Protein AF-A0A0B7BMY4-F1 (afdb_monomer_lite)

St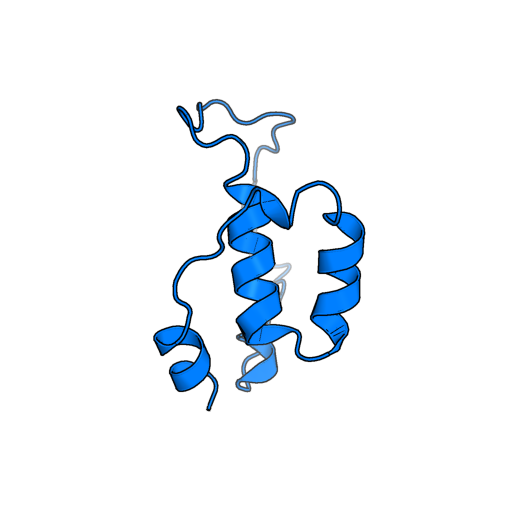ructure (mmCIF, N/CA/C/O backbone):
data_AF-A0A0B7BMY4-F1
#
_entry.id   AF-A0A0B7BMY4-F1
#
loop_
_atom_site.group_PDB
_atom_site.id
_atom_site.type_symbol
_atom_site.label_atom_id
_atom_site.label_alt_id
_atom_site.label_comp_id
_atom_site.label_asym_id
_atom_site.label_entity_id
_atom_site.label_seq_id
_atom_site.pdbx_PDB_ins_code
_atom_site.Cartn_x
_atom_site.Cartn_y
_atom_site.Cartn_z
_atom_site.occupancy
_atom_site.B_iso_or_equiv
_atom_site.auth_seq_id
_atom_site.auth_comp_id
_atom_site.auth_asym_id
_atom_site.auth_atom_id
_atom_site.pdbx_PDB_model_num
ATOM 1 N N . LYS A 1 1 ? -4.717 -3.235 -1.336 1.00 92.00 1 LYS A N 1
ATOM 2 C CA . LYS A 1 1 ? -5.717 -2.441 -2.089 1.00 92.00 1 LYS A CA 1
ATOM 3 C C . LYS A 1 1 ? -6.427 -3.263 -3.160 1.00 92.00 1 LYS A C 1
ATOM 5 O O . LYS A 1 1 ? -7.510 -3.719 -2.856 1.00 92.00 1 LYS A O 1
ATOM 10 N N . THR A 1 2 ? -5.845 -3.505 -4.346 1.00 95.94 2 THR A N 1
ATOM 11 C CA . THR A 1 2 ? -6.546 -4.118 -5.501 1.00 95.94 2 THR A CA 1
ATOM 12 C C . THR A 1 2 ? -7.385 -5.342 -5.137 1.00 95.94 2 THR A C 1
ATOM 14 O O . THR A 1 2 ? -8.587 -5.319 -5.359 1.00 95.94 2 THR A O 1
ATOM 17 N N . TRP A 1 3 ? -6.783 -6.342 -4.487 1.00 96.81 3 TRP A N 1
ATOM 18 C CA . TRP A 1 3 ? -7.489 -7.548 -4.040 1.00 96.81 3 TRP A CA 1
ATOM 19 C C . TRP A 1 3 ? -8.648 -7.276 -3.071 1.00 96.81 3 TRP A C 1
ATOM 21 O O . TRP A 1 3 ? -9.733 -7.813 -3.236 1.00 96.81 3 TRP A O 1
ATOM 31 N N . MET A 1 4 ? -8.434 -6.421 -2.069 1.00 95.62 4 MET A N 1
ATOM 32 C CA . MET A 1 4 ? -9.424 -6.151 -1.016 1.00 95.62 4 MET A CA 1
ATOM 33 C C . MET A 1 4 ? -10.597 -5.288 -1.494 1.00 95.62 4 MET A C 1
ATOM 35 O O . MET A 1 4 ? -11.632 -5.267 -0.844 1.00 95.62 4 MET A O 1
ATOM 39 N N . CYS A 1 5 ? -10.440 -4.580 -2.614 1.00 96.38 5 CYS A N 1
ATOM 40 C CA . CYS A 1 5 ? -11.464 -3.707 -3.190 1.00 96.38 5 CYS A CA 1
ATOM 41 C C . CYS A 1 5 ? -12.110 -4.316 -4.452 1.00 96.38 5 CYS A C 1
ATOM 43 O O . CYS A 1 5 ? -12.603 -3.577 -5.298 1.00 96.38 5 CYS A O 1
ATOM 45 N N . GLY A 1 6 ? -12.057 -5.644 -4.621 1.00 96.50 6 GLY A N 1
ATOM 46 C CA . GLY A 1 6 ? -12.746 -6.364 -5.704 1.00 96.50 6 GLY A CA 1
ATOM 47 C C . GLY A 1 6 ? -11.988 -6.484 -7.033 1.00 96.50 6 GLY A C 1
ATOM 48 O O . GLY A 1 6 ? -12.527 -7.017 -7.998 1.00 96.50 6 GLY A O 1
ATOM 49 N N . GLY A 1 7 ? -10.741 -6.014 -7.108 1.00 97.75 7 GLY A N 1
ATOM 50 C CA . GLY A 1 7 ? -9.872 -6.219 -8.268 1.00 97.75 7 GLY A CA 1
ATOM 51 C C . GLY A 1 7 ? -9.100 -7.543 -8.220 1.00 97.75 7 GLY A C 1
ATOM 52 O O . GLY A 1 7 ? -9.062 -8.230 -7.201 1.00 97.75 7 GLY A O 1
ATOM 53 N N . ARG A 1 8 ? -8.404 -7.861 -9.318 1.00 97.50 8 ARG A N 1
ATOM 54 C CA . ARG A 1 8 ? -7.516 -9.030 -9.453 1.00 97.50 8 ARG A CA 1
ATOM 55 C C . ARG A 1 8 ? -6.117 -8.618 -9.908 1.00 97.50 8 ARG A C 1
ATOM 57 O O . ARG A 1 8 ? -5.956 -7.573 -10.538 1.00 97.50 8 ARG A O 1
ATOM 64 N N . LEU A 1 9 ? -5.115 -9.431 -9.582 1.00 97.00 9 LEU A N 1
ATOM 65 C CA . LEU A 1 9 ? -3.734 -9.266 -10.040 1.00 97.00 9 LEU A CA 1
ATOM 66 C C . LEU A 1 9 ? -3.325 -10.499 -10.848 1.00 97.00 9 LEU A C 1
ATOM 68 O O . LEU A 1 9 ? -3.432 -11.616 -10.347 1.00 97.00 9 LEU A O 1
ATOM 72 N N . GLU A 1 10 ? -2.857 -10.293 -12.078 1.00 97.25 10 GLU A N 1
ATOM 73 C CA . GLU A 1 10 ? -2.543 -11.372 -13.020 1.00 97.25 10 GLU A CA 1
ATOM 74 C C . GLU A 1 10 ? -1.136 -11.209 -13.591 1.00 97.25 10 GLU A C 1
ATOM 76 O O . GLU A 1 10 ? -0.685 -10.096 -13.861 1.00 97.25 10 GLU A O 1
ATOM 81 N N . VAL A 1 11 ? -0.451 -12.334 -13.789 1.00 97.75 11 VAL A N 1
ATOM 82 C CA . VAL A 1 11 ? 0.824 -12.402 -14.507 1.00 97.75 11 VAL A CA 1
ATOM 83 C C . VAL A 1 11 ? 0.535 -13.022 -15.869 1.00 97.75 11 VAL A C 1
ATOM 85 O O . VAL A 1 11 ? 0.134 -14.181 -15.945 1.00 97.75 11 VAL A O 1
ATOM 88 N N . ILE A 1 12 ? 0.697 -12.242 -16.940 1.00 98.31 12 ILE A N 1
ATOM 89 C CA . ILE A 1 12 ? 0.334 -12.657 -18.300 1.00 98.31 12 ILE A CA 1
ATOM 90 C C . ILE A 1 12 ? 1.571 -13.219 -19.014 1.00 98.31 12 ILE A C 1
ATOM 92 O O . ILE A 1 12 ? 2.446 -12.436 -19.385 1.00 98.31 12 ILE A O 1
ATOM 96 N N . PRO A 1 13 ? 1.653 -14.540 -19.266 1.00 98.12 13 PRO A N 1
ATOM 97 C CA . PRO A 1 13 ? 2.865 -15.166 -19.799 1.00 98.12 13 PRO A CA 1
ATOM 98 C C . PRO A 1 13 ? 3.181 -14.748 -21.239 1.00 98.12 13 PRO A C 1
ATOM 100 O O . PRO A 1 13 ? 4.326 -14.829 -21.653 1.00 98.12 13 PRO A O 1
ATOM 103 N N . CYS A 1 14 ? 2.199 -14.270 -22.008 1.00 98.38 14 CYS A N 1
ATOM 104 C CA . CYS A 1 14 ? 2.427 -13.791 -23.375 1.00 98.38 14 CYS A CA 1
ATOM 105 C C . CYS A 1 14 ? 3.040 -12.378 -23.433 1.00 98.38 14 CYS A C 1
ATOM 107 O O . CYS A 1 14 ? 3.503 -11.956 -24.492 1.00 98.38 14 CYS A O 1
ATOM 109 N N . SER A 1 15 ? 3.034 -11.634 -22.322 1.00 98.31 15 SER A N 1
ATOM 110 C CA . SER A 1 15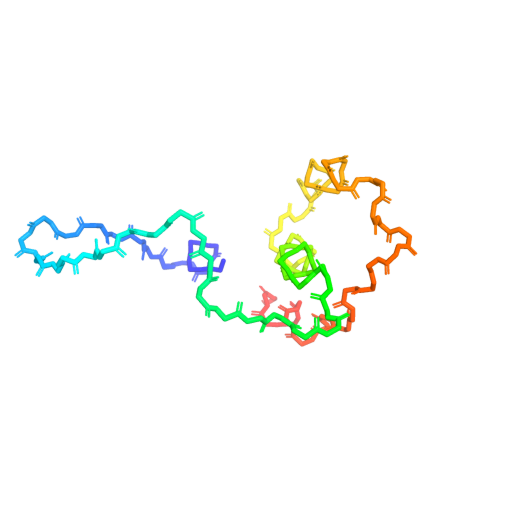 ? 3.521 -10.255 -22.249 1.00 98.31 15 SER A CA 1
ATOM 111 C C . SER A 1 15 ? 4.915 -10.218 -21.630 1.00 98.31 15 SER A C 1
ATOM 113 O O . SER A 1 15 ? 5.066 -10.372 -20.419 1.00 98.31 15 SER A O 1
ATOM 115 N N . HIS A 1 16 ? 5.936 -9.964 -22.447 1.00 97.62 16 HIS A N 1
ATOM 116 C CA . HIS A 1 16 ? 7.332 -10.042 -22.020 1.00 97.62 16 HIS A CA 1
ATOM 117 C C . HIS A 1 16 ? 7.971 -8.657 -21.885 1.00 97.62 16 HIS A C 1
ATOM 119 O O . HIS A 1 16 ? 8.009 -7.885 -22.841 1.00 97.62 16 HIS A O 1
ATOM 125 N N . ILE A 1 17 ? 8.518 -8.366 -20.703 1.00 97.81 17 ILE A N 1
ATOM 126 C CA . ILE A 1 17 ? 9.343 -7.182 -20.427 1.00 97.81 17 ILE A CA 1
ATOM 127 C C . ILE A 1 17 ? 10.548 -7.643 -19.606 1.00 97.81 17 ILE A C 1
ATOM 129 O O . ILE A 1 17 ? 10.383 -8.255 -18.552 1.00 97.81 17 ILE A O 1
ATOM 133 N N . ALA A 1 18 ? 11.761 -7.349 -20.074 1.00 97.50 18 ALA A N 1
ATOM 134 C CA . ALA A 1 18 ? 12.973 -7.645 -19.321 1.00 97.50 18 ALA A CA 1
ATOM 135 C C . ALA A 1 18 ? 13.225 -6.565 -18.257 1.00 97.50 18 ALA A C 1
ATOM 137 O O . ALA A 1 18 ? 13.221 -5.372 -18.558 1.00 97.50 18 ALA A O 1
ATOM 138 N N . HIS A 1 19 ? 13.491 -6.984 -17.019 1.00 97.19 19 HIS A N 1
ATOM 139 C CA . HIS A 1 19 ? 13.899 -6.102 -15.927 1.00 97.19 19 HIS A CA 1
ATOM 140 C C . HIS A 1 19 ? 15.318 -6.458 -15.470 1.00 97.19 19 HIS A C 1
ATOM 142 O O . HIS A 1 19 ? 15.590 -7.596 -15.090 1.00 97.19 19 HIS A O 1
ATOM 148 N N . MET A 1 20 ? 16.227 -5.480 -15.476 1.00 96.88 20 MET A N 1
ATOM 149 C CA . MET A 1 20 ? 17.578 -5.653 -14.940 1.00 96.88 20 MET A CA 1
ATOM 150 C C . MET A 1 20 ? 17.554 -5.467 -13.422 1.00 96.88 20 MET A C 1
ATOM 152 O O . MET A 1 20 ? 17.573 -4.342 -12.918 1.00 96.88 20 MET A O 1
ATOM 156 N N . TYR A 1 21 ? 17.502 -6.579 -12.691 1.00 96.31 21 TYR A N 1
ATOM 157 C CA . TYR A 1 21 ? 17.569 -6.561 -11.233 1.00 96.31 21 TYR A CA 1
ATOM 158 C C . TYR A 1 21 ? 18.913 -6.022 -10.744 1.00 96.31 21 TYR A C 1
ATOM 160 O O . TYR A 1 21 ? 19.968 -6.320 -11.302 1.00 96.31 21 TYR A O 1
ATOM 168 N N . ARG A 1 22 ? 18.858 -5.228 -9.675 1.00 94.38 22 ARG A N 1
ATOM 169 C CA . ARG A 1 22 ? 20.027 -4.648 -9.012 1.00 94.38 22 ARG A CA 1
ATOM 170 C C . ARG A 1 22 ? 20.078 -5.130 -7.572 1.00 94.38 22 ARG A C 1
ATOM 172 O O . ARG A 1 22 ? 19.038 -5.348 -6.956 1.00 94.38 22 ARG A O 1
ATOM 179 N N . THR A 1 23 ? 21.285 -5.267 -7.043 1.00 94.25 23 THR A N 1
ATOM 180 C CA . THR A 1 23 ? 21.525 -5.642 -5.644 1.00 94.25 23 THR A CA 1
ATOM 181 C C . THR A 1 23 ? 21.445 -4.447 -4.695 1.00 94.25 23 THR A C 1
ATOM 183 O O . THR A 1 23 ? 21.153 -4.624 -3.516 1.00 94.25 23 THR A O 1
ATOM 186 N N . SER A 1 24 ? 21.669 -3.231 -5.199 1.00 90.25 24 SER A N 1
ATOM 187 C CA . SER A 1 24 ? 21.600 -1.986 -4.436 1.00 90.25 24 SER A CA 1
ATOM 188 C C . SER A 1 24 ? 20.950 -0.861 -5.241 1.00 90.25 24 SER A C 1
ATOM 190 O O . SER A 1 24 ? 20.864 -0.899 -6.475 1.00 90.25 24 SER A O 1
ATOM 192 N N . PHE A 1 25 ? 20.461 0.152 -4.527 1.00 87.38 25 PHE A N 1
ATOM 193 C CA . PHE A 1 25 ? 19.857 1.327 -5.139 1.00 87.38 25 PHE A CA 1
ATOM 194 C C . PHE A 1 25 ? 20.959 2.290 -5.609 1.00 87.38 25 PHE A C 1
ATOM 196 O O . PHE A 1 25 ? 21.855 2.610 -4.831 1.00 87.38 25 PHE A O 1
ATOM 203 N N . PRO A 1 26 ? 20.917 2.772 -6.867 1.00 89.44 26 PRO A N 1
ATOM 204 C CA . PRO A 1 26 ? 21.936 3.669 -7.426 1.00 89.44 26 PRO A CA 1
ATOM 205 C C . PRO A 1 26 ? 21.786 5.123 -6.947 1.00 89.44 26 PRO A C 1
ATOM 207 O O . PRO A 1 26 ? 22.542 5.992 -7.368 1.00 89.44 26 PRO A O 1
ATOM 210 N N . TYR A 1 27 ? 20.762 5.404 -6.142 1.00 87.06 27 TYR A N 1
ATOM 211 C CA . TYR A 1 27 ? 20.411 6.729 -5.656 1.00 87.06 27 TYR A CA 1
ATOM 212 C C . TYR A 1 27 ? 20.452 6.756 -4.129 1.00 87.06 27 TYR A C 1
ATOM 214 O O . TYR A 1 27 ? 20.242 5.740 -3.467 1.00 87.06 27 TYR A O 1
ATOM 222 N N . SER A 1 28 ? 20.707 7.941 -3.578 1.00 82.69 28 SER A N 1
ATOM 223 C CA . SER A 1 28 ? 20.654 8.184 -2.139 1.00 82.69 28 SER A CA 1
ATOM 224 C C . SER A 1 28 ? 19.249 8.602 -1.713 1.00 82.69 28 SER A C 1
ATOM 226 O O . SER A 1 28 ? 18.544 9.303 -2.437 1.00 82.69 28 SER A O 1
ATOM 228 N N . TRP A 1 29 ? 18.869 8.210 -0.502 1.00 79.69 29 TRP A N 1
ATOM 229 C CA . TRP A 1 29 ? 17.641 8.643 0.166 1.00 79.69 29 TRP A CA 1
ATOM 230 C C . TRP A 1 29 ? 17.817 9.941 0.974 1.00 79.69 29 TRP A C 1
ATOM 232 O O . TRP A 1 29 ? 16.935 10.322 1.748 1.00 79.69 29 TRP A O 1
ATOM 242 N N . GLY A 1 30 ? 18.954 10.628 0.815 1.00 81.12 30 GLY A N 1
ATOM 243 C CA . GLY A 1 30 ? 19.292 11.812 1.604 1.00 81.12 30 GLY A CA 1
ATOM 244 C C . GLY A 1 30 ? 19.358 11.486 3.100 1.00 81.12 30 GLY A C 1
ATOM 245 O O . GLY A 1 30 ? 19.848 10.430 3.488 1.00 81.12 30 GLY A O 1
ATOM 246 N N . ASN A 1 31 ? 18.815 12.370 3.942 1.00 73.88 31 ASN A N 1
ATOM 247 C CA . ASN A 1 31 ? 18.786 12.201 5.405 1.00 73.88 31 ASN A CA 1
ATOM 248 C C . ASN A 1 31 ? 17.708 11.220 5.905 1.00 73.88 31 ASN A C 1
ATOM 250 O O . ASN A 1 31 ? 17.471 11.123 7.108 1.00 73.88 31 ASN A O 1
ATOM 254 N N . SER A 1 32 ? 16.993 10.536 5.011 1.00 72.31 32 SER A N 1
ATOM 255 C CA . SER A 1 32 ? 15.849 9.714 5.391 1.00 72.31 32 SER A CA 1
ATOM 256 C C . SER A 1 32 ? 16.216 8.231 5.404 1.00 72.31 32 SER A C 1
ATOM 258 O O . SER A 1 32 ? 15.990 7.486 4.453 1.00 72.31 32 SER A O 1
ATOM 260 N N . THR A 1 33 ? 16.795 7.806 6.524 1.00 74.00 33 THR A N 1
ATOM 261 C CA . THR A 1 33 ? 17.351 6.457 6.718 1.00 74.00 33 THR A CA 1
ATOM 262 C C . THR A 1 33 ? 16.292 5.346 6.724 1.00 74.00 33 THR A C 1
ATOM 264 O O . THR A 1 33 ? 16.625 4.193 6.486 1.00 74.00 33 THR A O 1
ATOM 267 N N . TYR A 1 34 ? 15.015 5.679 6.955 1.00 86.50 34 TYR A N 1
ATOM 268 C CA . TYR A 1 34 ? 13.948 4.696 7.210 1.00 86.50 34 TYR A CA 1
ATOM 269 C C . TYR A 1 34 ? 12.712 4.868 6.309 1.00 86.50 34 TYR A C 1
ATOM 271 O O . TYR A 1 34 ? 11.578 4.604 6.724 1.00 86.50 34 TYR A O 1
ATOM 279 N N . ILE A 1 35 ? 12.892 5.366 5.075 1.00 89.00 35 ILE A N 1
ATOM 280 C CA . ILE A 1 35 ? 11.773 5.584 4.132 1.00 89.00 35 ILE A CA 1
ATOM 281 C C . ILE A 1 35 ? 11.023 4.281 3.861 1.00 89.00 35 ILE A C 1
ATOM 283 O O . ILE A 1 35 ? 9.790 4.269 3.823 1.00 89.00 35 ILE A O 1
ATOM 287 N N . HIS A 1 36 ? 11.762 3.195 3.648 1.00 90.00 36 HIS A N 1
ATOM 288 C CA . HIS A 1 36 ? 11.186 1.901 3.319 1.00 90.00 36 HIS A CA 1
ATOM 289 C C . HIS A 1 36 ? 10.274 1.407 4.452 1.00 90.00 36 HIS A C 1
ATOM 291 O O . HIS A 1 36 ? 9.092 1.139 4.230 1.00 90.00 36 HIS A O 1
ATOM 297 N N . GLU A 1 37 ? 10.780 1.399 5.683 1.00 91.94 37 GLU A N 1
ATOM 298 C CA . GLU A 1 37 ? 10.049 0.958 6.868 1.00 91.94 37 GLU A CA 1
ATOM 299 C C . GLU A 1 37 ? 8.828 1.843 7.128 1.00 91.94 37 GLU A C 1
ATOM 301 O O . GLU A 1 37 ? 7.744 1.317 7.390 1.00 91.94 37 GLU A O 1
ATOM 306 N N . ARG A 1 38 ? 8.969 3.170 6.985 1.00 92.12 38 ARG A N 1
ATOM 307 C CA . ARG A 1 38 ? 7.852 4.121 7.094 1.00 92.12 38 ARG A CA 1
ATOM 308 C C . ARG A 1 38 ? 6.745 3.799 6.093 1.00 92.12 38 ARG A C 1
ATOM 310 O O . ARG A 1 38 ? 5.573 3.764 6.466 1.00 92.12 38 ARG A O 1
ATOM 317 N N . ASN A 1 39 ? 7.093 3.565 4.829 1.00 93.88 39 ASN A N 1
ATOM 318 C CA . ASN A 1 39 ? 6.117 3.269 3.781 1.00 93.88 39 ASN A CA 1
ATOM 319 C C . ASN A 1 39 ? 5.404 1.935 4.029 1.00 93.88 39 ASN A C 1
ATOM 321 O O . ASN A 1 39 ? 4.180 1.865 3.913 1.00 93.88 39 ASN A O 1
ATOM 325 N N . CYS A 1 40 ? 6.138 0.901 4.439 1.00 95.00 40 CYS A N 1
ATOM 326 C CA . CYS A 1 40 ? 5.548 -0.384 4.797 1.00 95.00 40 CYS A CA 1
ATOM 327 C C . CYS A 1 40 ? 4.634 -0.284 6.027 1.00 95.00 40 CYS A C 1
ATOM 329 O O . CYS A 1 40 ? 3.540 -0.843 6.004 1.00 95.00 40 CYS A O 1
ATOM 331 N N . LEU A 1 41 ? 5.014 0.477 7.061 1.00 94.56 41 LEU A N 1
ATOM 332 C CA . LEU A 1 41 ? 4.149 0.717 8.221 1.00 94.56 41 LEU A CA 1
ATOM 333 C C . LEU A 1 41 ? 2.854 1.444 7.832 1.00 94.56 41 LEU A C 1
ATOM 335 O O . LEU A 1 41 ? 1.789 1.077 8.318 1.00 94.56 41 LEU A O 1
ATOM 339 N N . ARG A 1 42 ? 2.910 2.425 6.919 1.00 95.56 42 ARG A N 1
ATOM 340 C CA . ARG A 1 42 ? 1.703 3.092 6.391 1.00 95.56 42 ARG A CA 1
ATOM 341 C C . ARG A 1 42 ? 0.782 2.114 5.663 1.00 95.56 42 ARG A C 1
ATOM 343 O O . ARG A 1 42 ? -0.432 2.191 5.821 1.00 95.56 42 ARG A O 1
ATOM 350 N N . VAL A 1 43 ? 1.339 1.191 4.876 1.00 96.19 43 VAL A N 1
ATOM 351 C CA . VAL A 1 43 ? 0.551 0.136 4.217 1.00 96.19 43 VAL A CA 1
ATOM 352 C C . VAL A 1 43 ? -0.071 -0.794 5.255 1.00 96.19 43 VAL A C 1
ATOM 354 O O . VAL A 1 43 ? -1.264 -1.074 5.163 1.00 96.19 43 VAL A O 1
ATOM 357 N N . ALA A 1 44 ? 0.705 -1.228 6.250 1.00 95.62 44 ALA A N 1
ATOM 358 C CA . ALA A 1 44 ? 0.229 -2.111 7.306 1.00 95.62 44 ALA A CA 1
ATOM 359 C C . ALA A 1 44 ? -0.909 -1.473 8.117 1.00 95.62 44 ALA A C 1
ATOM 361 O O . ALA A 1 44 ? -1.943 -2.102 8.327 1.00 95.62 44 ALA A O 1
ATOM 362 N N . GLU A 1 45 ? -0.759 -0.201 8.493 1.00 95.38 45 GLU A N 1
ATOM 363 C CA . GLU A 1 45 ? -1.760 0.551 9.254 1.00 95.38 45 GLU A CA 1
ATOM 364 C C . GLU A 1 45 ? -3.091 0.704 8.509 1.00 95.38 45 GLU A C 1
ATOM 366 O O . GLU A 1 45 ? -4.146 0.732 9.138 1.00 95.38 45 GLU A O 1
ATOM 371 N N . VAL A 1 46 ? -3.058 0.800 7.177 1.00 96.69 46 VAL A N 1
ATOM 372 C CA . VAL A 1 46 ? -4.266 1.002 6.366 1.00 96.69 46 VAL A CA 1
ATOM 373 C C . VAL A 1 46 ? -4.889 -0.316 5.907 1.00 96.69 46 VAL A C 1
ATOM 375 O O . VAL A 1 46 ? -6.109 -0.386 5.814 1.00 96.69 46 VAL A O 1
ATOM 378 N N . TRP A 1 47 ? -4.097 -1.348 5.600 1.00 96.81 47 TRP A N 1
ATOM 379 C CA . TRP A 1 47 ? -4.573 -2.525 4.853 1.00 96.81 47 TRP A CA 1
ATOM 380 C C . TRP A 1 47 ? -4.429 -3.868 5.573 1.00 96.81 47 TRP A C 1
ATOM 382 O O . TRP A 1 47 ? -4.970 -4.848 5.075 1.00 96.81 47 TRP A O 1
ATOM 392 N N . MET A 1 48 ? -3.691 -3.957 6.684 1.00 96.19 48 MET A N 1
ATOM 393 C CA . MET A 1 48 ? -3.394 -5.250 7.324 1.00 96.19 48 MET A CA 1
ATOM 394 C C . MET A 1 48 ? -4.198 -5.525 8.598 1.00 96.19 48 MET A C 1
ATOM 396 O O . MET A 1 48 ? -4.020 -6.585 9.191 1.00 96.19 48 MET A O 1
ATO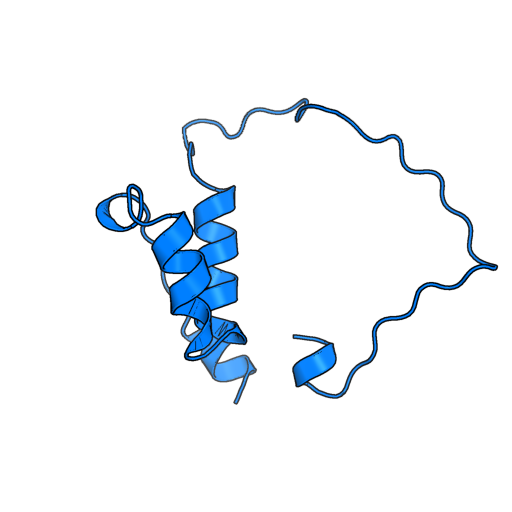M 400 N N . ASP A 1 49 ? -5.077 -4.619 9.027 1.00 95.31 49 ASP A N 1
ATOM 401 C CA . ASP A 1 49 ? -5.915 -4.794 10.224 1.00 95.31 49 ASP A CA 1
ATOM 402 C C . ASP A 1 49 ? -5.096 -5.269 11.437 1.00 95.31 49 ASP A C 1
ATOM 404 O O . ASP A 1 49 ? -4.011 -4.753 11.705 1.00 95.31 49 ASP A O 1
ATOM 408 N N . GLN A 1 50 ? -5.583 -6.281 12.154 1.00 96.94 50 GLN A N 1
ATOM 409 C CA . GLN A 1 50 ? -4.891 -6.930 13.266 1.00 96.94 50 GLN A CA 1
ATOM 410 C C . GLN A 1 50 ? -3.568 -7.604 12.869 1.00 96.94 50 GLN A C 1
ATOM 412 O O . GLN A 1 50 ? -2.686 -7.749 13.707 1.00 96.94 50 GLN A O 1
ATOM 417 N N . TYR A 1 51 ? -3.370 -7.964 11.596 1.00 96.38 51 TYR A N 1
ATOM 418 C CA . TYR A 1 51 ? -2.131 -8.595 11.126 1.00 96.38 51 TYR A CA 1
ATOM 419 C C . TYR A 1 51 ? -0.957 -7.615 11.042 1.00 96.38 51 TYR A C 1
ATOM 421 O O . TYR A 1 51 ? 0.192 -8.044 10.913 1.00 96.38 51 TYR A O 1
ATOM 429 N N . LYS A 1 52 ? -1.200 -6.301 11.160 1.00 94.75 52 LYS A N 1
ATOM 430 C CA . LYS A 1 52 ? -0.125 -5.297 11.193 1.00 94.75 52 LYS A CA 1
ATOM 431 C C . LYS A 1 52 ? 0.883 -5.541 12.322 1.00 94.75 52 LYS A C 1
ATOM 433 O O . LYS A 1 52 ? 2.050 -5.179 12.164 1.00 94.75 52 LYS A O 1
ATOM 438 N N . ILE A 1 53 ? 0.467 -6.214 13.403 1.00 94.00 53 ILE A N 1
ATOM 439 C CA . ILE A 1 53 ? 1.322 -6.555 14.548 1.00 94.00 53 ILE A CA 1
ATOM 440 C C . ILE A 1 53 ? 2.557 -7.355 14.130 1.00 94.00 53 ILE A C 1
ATOM 442 O O . ILE A 1 53 ? 3.641 -7.111 14.644 1.00 94.00 53 ILE A O 1
ATOM 446 N N . PHE A 1 54 ? 2.447 -8.260 13.152 1.00 94.94 54 PHE A N 1
ATOM 447 C CA . PHE A 1 54 ? 3.579 -9.086 12.724 1.00 94.94 54 PHE A CA 1
ATOM 448 C C . PHE A 1 54 ? 4.677 -8.243 12.079 1.00 94.94 54 PHE A C 1
ATOM 450 O O . PHE A 1 54 ? 5.863 -8.421 12.359 1.00 94.94 54 PHE A O 1
ATOM 457 N N . T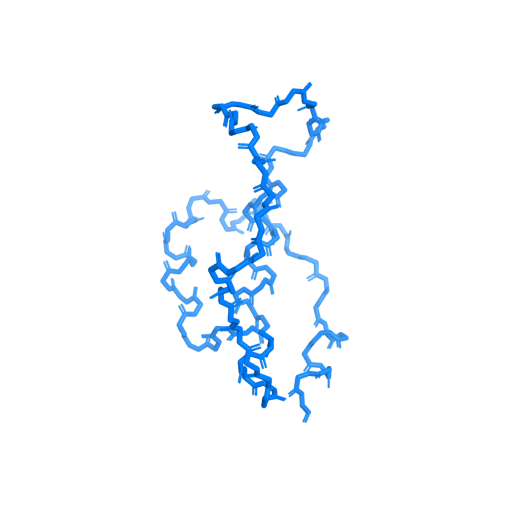YR A 1 55 ? 4.279 -7.279 11.246 1.00 92.94 55 TYR A N 1
ATOM 458 C CA . TYR A 1 55 ? 5.226 -6.350 10.648 1.00 92.94 55 TYR A CA 1
ATOM 459 C C . TYR A 1 55 ? 5.795 -5.390 11.697 1.00 92.94 55 TYR A C 1
ATOM 461 O O . TYR A 1 55 ? 7.000 -5.162 11.732 1.00 92.94 55 TYR A O 1
ATOM 469 N N . GLN A 1 56 ? 4.947 -4.886 12.594 1.00 90.50 56 GLN A N 1
ATOM 470 C CA . GLN A 1 56 ? 5.358 -4.052 13.720 1.00 90.50 56 GLN A CA 1
ATOM 471 C C . GLN A 1 56 ? 6.406 -4.757 14.593 1.00 90.50 56 GLN A C 1
ATOM 473 O O . GLN A 1 56 ? 7.446 -4.162 14.866 1.00 90.50 56 GLN A O 1
ATOM 478 N N . HIS A 1 57 ? 6.202 -6.022 14.963 1.00 92.62 57 HIS A N 1
ATOM 479 C CA . HIS A 1 57 ? 7.176 -6.810 15.722 1.00 92.62 57 HIS A CA 1
ATOM 480 C C . HIS A 1 57 ? 8.513 -6.958 14.990 1.00 92.62 57 HIS A C 1
ATOM 482 O O . HIS A 1 57 ? 9.560 -6.830 15.617 1.00 92.62 57 HIS A O 1
ATOM 488 N N . ARG A 1 58 ? 8.506 -7.150 13.663 1.00 91.25 58 ARG A N 1
ATOM 489 C CA . ARG A 1 58 ? 9.739 -7.205 12.860 1.00 91.25 58 ARG A CA 1
ATOM 490 C C . ARG A 1 58 ? 10.556 -5.911 12.946 1.00 91.25 58 ARG A C 1
ATOM 492 O O . ARG A 1 58 ? 11.781 -5.967 12.906 1.00 91.25 58 ARG A O 1
ATOM 499 N N . VAL A 1 59 ? 9.892 -4.758 13.038 1.00 90.62 59 VAL A N 1
ATOM 500 C CA . VAL A 1 59 ? 10.535 -3.432 13.098 1.00 90.62 59 VAL A CA 1
ATOM 501 C C . VAL A 1 59 ? 10.486 -2.806 14.495 1.00 90.62 59 VAL A C 1
ATOM 503 O O . VAL A 1 59 ? 10.614 -1.589 14.622 1.00 90.62 59 VAL A O 1
ATOM 506 N N . SER A 1 60 ? 10.312 -3.608 15.552 1.00 86.81 60 SER A N 1
ATOM 507 C CA . SER A 1 60 ? 10.099 -3.133 16.931 1.00 86.81 60 SER A CA 1
ATOM 508 C C . SER A 1 60 ? 11.147 -2.119 17.391 1.00 86.81 60 SER A C 1
ATOM 510 O O . SER A 1 60 ? 10.803 -1.100 17.982 1.00 86.81 60 SER A O 1
ATOM 512 N N . ASN A 1 61 ? 12.413 -2.343 17.032 1.00 86.12 61 ASN A N 1
ATOM 513 C CA . ASN A 1 61 ? 13.542 -1.485 17.408 1.00 86.12 61 ASN A CA 1
ATOM 514 C C . ASN A 1 61 ? 13.478 -0.078 16.787 1.00 86.12 61 ASN A C 1
ATOM 516 O O . ASN A 1 61 ? 14.208 0.814 17.207 1.00 86.12 61 ASN A O 1
ATOM 520 N N . LEU A 1 62 ? 12.618 0.122 15.785 1.00 82.25 62 LEU A N 1
ATOM 521 C CA . LEU A 1 62 ? 12.479 1.366 15.033 1.00 82.25 62 LEU A CA 1
ATOM 522 C C . LEU A 1 62 ? 11.124 2.055 15.253 1.00 82.25 62 LEU A C 1
ATOM 524 O O . LEU A 1 62 ? 10.938 3.178 14.787 1.00 82.25 62 LEU A O 1
ATOM 528 N N . GLN A 1 63 ? 10.177 1.434 15.967 1.00 71.00 63 GLN A N 1
ATOM 529 C CA . GLN A 1 63 ? 8.818 1.978 16.125 1.00 71.00 63 GLN A CA 1
ATOM 530 C C . GLN A 1 63 ? 8.793 3.352 16.801 1.00 71.00 63 GLN A C 1
ATOM 532 O O . GLN A 1 63 ? 8.037 4.223 16.384 1.00 71.00 63 GLN A O 1
ATOM 537 N N . ASN A 1 64 ? 9.659 3.570 17.793 1.00 75.44 64 ASN A N 1
ATOM 538 C CA . ASN A 1 64 ? 9.756 4.849 18.508 1.00 75.44 64 ASN A CA 1
ATOM 539 C C . ASN A 1 64 ? 10.529 5.924 17.722 1.00 75.44 64 ASN A C 1
ATOM 541 O O . ASN A 1 64 ? 10.567 7.080 18.129 1.00 75.44 64 ASN A O 1
ATOM 545 N N . ILE A 1 65 ? 11.161 5.541 16.610 1.00 80.88 65 ILE A N 1
ATOM 546 C CA . ILE A 1 65 ? 11.993 6.413 15.772 1.00 80.88 65 ILE A CA 1
ATOM 547 C C . ILE A 1 65 ? 11.205 6.851 14.532 1.00 80.88 65 ILE A C 1
ATOM 549 O O . ILE A 1 65 ? 11.326 7.984 14.066 1.00 80.88 65 ILE A O 1
ATOM 553 N N . ILE A 1 66 ? 10.380 5.956 13.988 1.00 85.62 66 ILE A N 1
ATOM 554 C CA . ILE A 1 66 ? 9.679 6.166 12.727 1.00 85.62 66 ILE A CA 1
ATOM 555 C C . ILE A 1 66 ? 8.259 6.663 12.991 1.00 85.62 66 ILE A C 1
ATOM 557 O O . ILE A 1 66 ? 7.341 5.891 13.257 1.00 85.62 66 I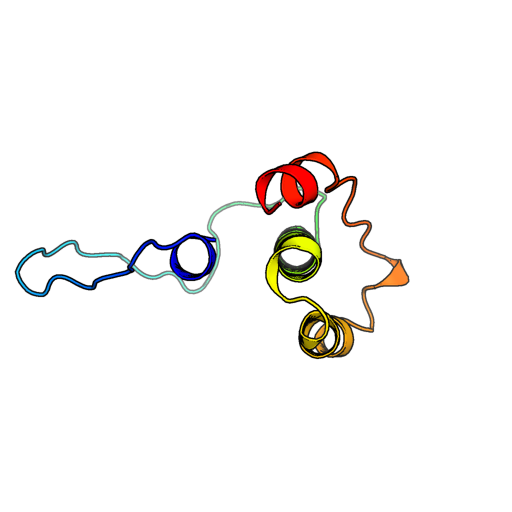LE A O 1
ATOM 561 N N . SER A 1 67 ? 8.043 7.962 12.793 1.00 88.56 67 SER A N 1
ATOM 562 C CA . SER A 1 67 ? 6.687 8.478 12.592 1.00 88.56 67 SER A CA 1
ATOM 563 C C . SER A 1 67 ? 6.159 8.012 11.232 1.00 88.56 67 SER A C 1
ATOM 565 O O . SER A 1 67 ? 6.866 8.112 10.227 1.00 88.56 67 SER A O 1
ATOM 567 N N . ILE A 1 68 ? 4.911 7.536 11.170 1.00 91.00 68 ILE A N 1
ATOM 568 C CA . ILE A 1 68 ? 4.250 7.142 9.910 1.00 91.00 68 ILE A CA 1
ATOM 569 C C . ILE A 1 68 ? 3.485 8.297 9.250 1.00 91.00 68 ILE A C 1
ATOM 571 O O . ILE A 1 68 ? 3.136 8.204 8.071 1.00 91.00 68 ILE A O 1
ATOM 575 N N . GLY A 1 69 ? 3.288 9.407 9.972 1.00 93.25 69 GLY A N 1
ATOM 576 C CA . GLY A 1 69 ? 2.456 10.539 9.553 1.00 93.25 69 GLY A CA 1
ATOM 577 C C . GLY A 1 69 ? 0.962 10.206 9.469 1.00 93.25 69 GLY A C 1
ATOM 578 O O . GLY A 1 69 ? 0.541 9.101 9.798 1.00 93.25 69 GLY A O 1
ATOM 579 N N . ASP A 1 70 ? 0.164 11.162 8.993 1.00 96.19 70 ASP A N 1
ATOM 580 C CA . ASP A 1 70 ? -1.282 10.981 8.850 1.00 96.19 70 ASP A CA 1
ATOM 581 C C . ASP A 1 70 ? -1.634 10.010 7.702 1.00 96.19 70 ASP A C 1
ATOM 583 O O . ASP A 1 70 ? -1.025 10.012 6.622 1.00 96.19 70 ASP A O 1
ATOM 587 N N . VAL A 1 71 ? -2.603 9.138 7.966 1.00 96.38 71 VAL A N 1
ATOM 588 C CA . VAL A 1 71 ? -3.148 8.136 7.038 1.00 96.38 71 VAL A CA 1
ATOM 589 C C . VAL A 1 71 ? -4.677 8.194 6.955 1.00 96.38 71 VAL A C 1
ATOM 591 O O . VAL A 1 71 ? -5.276 7.309 6.347 1.00 96.38 71 VAL A O 1
ATOM 594 N N . THR A 1 72 ? -5.313 9.219 7.530 1.00 97.25 72 THR A N 1
ATOM 595 C CA . THR A 1 72 ? -6.776 9.346 7.632 1.00 97.25 72 THR A CA 1
ATOM 596 C C . THR A 1 72 ? -7.454 9.287 6.265 1.00 97.25 72 THR A C 1
ATOM 598 O O . THR A 1 72 ? -8.343 8.465 6.068 1.00 97.25 72 THR A O 1
ATOM 601 N N . GLU A 1 73 ? -6.957 10.033 5.274 1.00 97.19 73 GLU A N 1
ATOM 602 C CA . GLU A 1 73 ? -7.476 9.995 3.894 1.00 97.19 73 GLU A CA 1
ATOM 603 C C . GLU A 1 73 ? -7.437 8.576 3.290 1.00 97.19 73 GLU A C 1
ATOM 605 O O . GLU A 1 73 ? -8.332 8.156 2.560 1.00 97.19 73 GLU A O 1
ATOM 610 N N . ARG A 1 74 ? -6.399 7.791 3.610 1.00 96.31 74 ARG A N 1
ATOM 611 C CA . ARG A 1 74 ? -6.254 6.419 3.103 1.00 96.31 74 ARG A CA 1
ATOM 612 C C . ARG A 1 74 ? -7.155 5.424 3.822 1.00 96.31 74 ARG A C 1
ATOM 614 O O . ARG A 1 74 ? -7.550 4.450 3.189 1.00 96.31 74 ARG A O 1
ATOM 621 N N . LYS A 1 75 ? -7.459 5.662 5.100 1.00 96.00 75 LYS A N 1
ATOM 622 C CA . LYS A 1 75 ? -8.460 4.893 5.847 1.00 96.00 75 LYS A CA 1
ATOM 623 C C . LYS A 1 75 ? -9.865 5.187 5.316 1.00 96.00 75 LYS A C 1
ATOM 625 O O . LYS A 1 75 ? -10.559 4.241 4.981 1.00 96.00 75 LYS A O 1
ATOM 630 N N . ALA A 1 76 ? -10.202 6.459 5.093 1.00 96.81 76 ALA A N 1
ATOM 631 C CA . ALA A 1 76 ? -11.479 6.864 4.497 1.00 96.81 76 ALA A CA 1
ATOM 632 C C . ALA A 1 76 ? -11.688 6.290 3.085 1.00 96.81 76 ALA A C 1
ATOM 634 O O . ALA A 1 76 ? -12.787 5.906 2.730 1.00 96.81 76 AL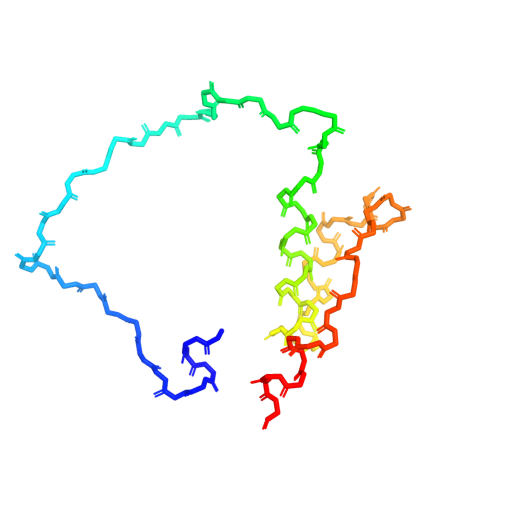A A O 1
ATOM 635 N N . LEU A 1 77 ? -10.627 6.174 2.279 1.00 95.50 77 LEU A N 1
ATOM 636 C CA . LEU A 1 77 ? -10.701 5.542 0.953 1.00 95.50 77 LEU A CA 1
ATOM 637 C C . LEU A 1 77 ? -10.969 4.026 1.000 1.00 95.50 77 LEU A C 1
ATOM 639 O O . LEU A 1 77 ? -11.273 3.426 -0.031 1.00 95.50 77 LEU A O 1
ATOM 643 N N . ARG A 1 78 ? -10.703 3.381 2.138 1.00 92.50 78 ARG A N 1
ATOM 644 C CA . ARG A 1 78 ? -10.895 1.939 2.309 1.00 92.50 78 ARG A CA 1
ATOM 645 C C . ARG A 1 78 ? -12.325 1.602 2.748 1.00 92.50 78 ARG A C 1
ATOM 647 O O . ARG A 1 78 ? -12.750 0.482 2.467 1.00 92.50 78 ARG A O 1
ATOM 654 N N . GLU A 1 79 ? -12.984 2.520 3.451 1.00 86.44 79 GLU A N 1
ATOM 655 C CA . GLU A 1 79 ? -14.418 2.457 3.772 1.00 86.44 79 GLU A CA 1
ATOM 656 C C . GLU A 1 79 ? -15.266 2.526 2.494 1.00 86.44 79 GLU A C 1
ATOM 658 O O . GLU A 1 79 ? -16.266 1.776 2.439 1.00 86.44 79 GLU A O 1
#

Organism: NCBI:txid1028688

Secondary structure (DSSP, 8-state):
-TGGGT------TT--------SS-SS--TT-TTHHHHHHHHHHHHH-GGGHHHHHHHTGGGTTT------HHHHHTT-

pLDDT: mean 92.03, std 6.68, range [71.0, 98.38]

Sequence (79 aa):
KTWMCGGRLEVIPCSHIAHMYRTSFPYSWGNSTYIHERNCLRVAEVWMDQYKIFYQHRVSNLQNIISIGDVTERKALRE

Radius of gyration: 16.3 Å; chains: 1; bounding box: 36×27×42 Å

InterPro domains:
  IPR029044 Nucleotide-diphospho-sugar transferases [G3DSA:3.90.550.10] (1-79)
  IPR029044 Nucleotide-diphospho-sugar transferases [SSF53448] (3-63)

Foldseek 3Di:
DQVLVPHDDDDDPVDDDDDDDDPDDPDDPPPCPCPPLLVVLLCCVQPVVVNSVVSCVVCVVCPVPHDNPDNVVSNVVSD